Protein AF-A0A529SI67-F1 (afdb_monomer)

Secondary structure (DSSP, 8-state):
--S--SS---SSEEEEEEEE-BHHHHHHHHHHHHTTT------HHHHHHHHHS-SSHHHHHTTT-EEEEEEEEEESS-S-SBHHHHHHHHHHTT----TT----SSHHHHHHHHHHHHHHGGGSSB---------SBGGGG-

Nearest PDB structures (foldseek):
  1tae-assembly1_A  TM=9.386E-01  e=4.500E-11  Enterococcus faecal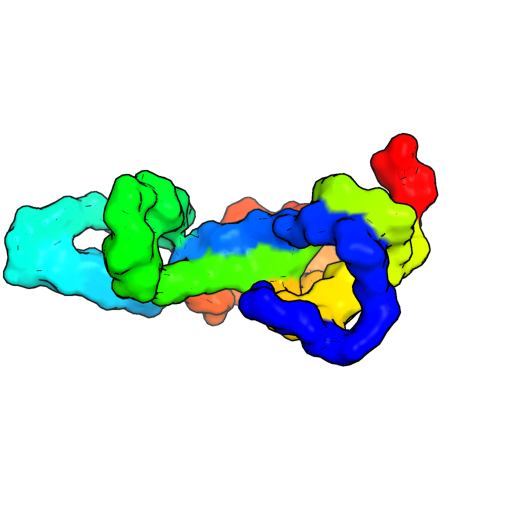is V583
  6ksc-assembly1_A  TM=9.453E-01  e=8.945E-11  Mycobacterium tuberculosis H37Rv
  6lw8-assembly1_A  TM=9.501E-01  e=1.474E-10  Mycobacterium tuberculosis H37Rv
  6ksd-assembly1_A  TM=9.439E-01  e=2.586E-10  Mycobacterium tuberculosis H37Rv
  8jyd-assembly1_A  TM=9.342E-01  e=1.232E-09  Enterococcus faecalis V583

Mean predicted aligned error: 3.21 Å

Sequence (142 aa):
PKKLQGSGWPEVIEIRGEVYMTYAEFEALKQRSAAVGGQDYVNPRNTAAGSLRQKDPSVTASRNLKFFAYAWGYTTADPAPTQFDAVQKFAEWGFRVSPLMVRAKSKDELIEQYHKIEEQRSSLGYDIDGVVYKVDQLELQR

Structure (mmCIF, N/CA/C/O backbone):
data_AF-A0A529SI67-F1
#
_entry.id   AF-A0A529SI67-F1
#
loop_
_atom_site.group_PDB
_atom_site.id
_atom_site.type_symbol
_atom_site.label_atom_id
_atom_site.label_alt_id
_atom_site.label_comp_id
_atom_site.label_asym_id
_atom_site.label_entity_id
_atom_site.label_seq_id
_atom_site.pdbx_PDB_ins_code
_atom_site.Cartn_x
_atom_site.Cartn_y
_atom_site.Cartn_z
_atom_site.occupancy
_atom_site.B_iso_or_equiv
_atom_site.auth_seq_id
_atom_site.auth_comp_id
_atom_site.auth_asym_id
_atom_site.auth_atom_id
_atom_site.pdbx_PDB_model_num
ATOM 1 N N . PRO A 1 1 ? 6.316 -2.586 7.940 1.00 94.81 1 PRO A N 1
ATOM 2 C CA . PRO A 1 1 ? 6.755 -3.222 9.213 1.00 94.81 1 PRO A CA 1
ATOM 3 C C . PRO A 1 1 ? 7.630 -2.232 10.001 1.00 94.81 1 PRO A C 1
ATOM 5 O O . PRO A 1 1 ? 8.084 -1.261 9.407 1.00 94.81 1 PRO A O 1
ATOM 8 N N . LYS A 1 2 ? 7.865 -2.441 11.307 1.00 94.69 2 LYS A N 1
ATOM 9 C CA . LYS A 1 2 ? 8.764 -1.561 12.094 1.00 94.69 2 LYS A CA 1
ATOM 10 C C . LYS A 1 2 ? 10.253 -1.792 11.791 1.00 94.69 2 LYS A C 1
ATOM 12 O O . LYS A 1 2 ? 11.058 -0.894 11.988 1.00 94.69 2 LYS A O 1
ATOM 17 N N . LYS A 1 3 ? 10.605 -3.001 11.347 1.00 97.19 3 LYS A N 1
ATOM 18 C CA . LYS A 1 3 ? 11.935 -3.408 10.876 1.00 97.19 3 LYS A CA 1
ATOM 19 C C . LYS A 1 3 ? 11.747 -4.237 9.607 1.00 97.19 3 LYS A C 1
ATOM 21 O O . LYS A 1 3 ? 10.806 -5.035 9.571 1.00 97.19 3 LYS A O 1
ATOM 26 N N . LEU A 1 4 ? 12.585 -4.023 8.593 1.00 97.75 4 LEU A N 1
ATOM 27 C CA . LEU A 1 4 ? 12.572 -4.847 7.382 1.00 97.75 4 LEU A CA 1
ATOM 28 C C . LEU A 1 4 ? 13.020 -6.274 7.718 1.00 97.75 4 LEU A C 1
ATOM 30 O O . LEU A 1 4 ? 13.829 -6.479 8.625 1.00 97.75 4 LEU A O 1
ATOM 34 N N . GLN A 1 5 ? 12.447 -7.248 7.021 1.00 96.31 5 GLN A N 1
ATOM 35 C CA . GLN A 1 5 ? 12.758 -8.672 7.168 1.00 96.31 5 GLN A CA 1
ATOM 36 C C . GLN A 1 5 ? 13.543 -9.175 5.959 1.00 96.31 5 GLN A C 1
ATOM 38 O O . GLN A 1 5 ? 13.279 -8.721 4.857 1.00 96.31 5 GLN A O 1
ATOM 43 N N . GLY A 1 6 ? 14.445 -10.144 6.136 1.00 94.00 6 GLY A N 1
ATOM 44 C CA . GLY A 1 6 ? 15.188 -10.769 5.030 1.00 94.00 6 GLY A CA 1
ATOM 45 C C . GLY A 1 6 ? 16.563 -10.138 4.785 1.00 94.00 6 GLY A C 1
ATOM 46 O O . GLY A 1 6 ? 17.306 -9.900 5.735 1.00 94.00 6 GLY A O 1
ATOM 47 N N . SER A 1 7 ? 16.899 -9.861 3.523 1.00 95.50 7 SER A N 1
ATOM 48 C CA . SER A 1 7 ? 18.089 -9.094 3.123 1.00 95.50 7 SER A CA 1
ATOM 49 C C . SER A 1 7 ? 17.882 -8.407 1.760 1.00 95.50 7 SER A C 1
ATOM 51 O O . SER A 1 7 ? 16.810 -8.503 1.158 1.00 95.50 7 SER A O 1
ATOM 53 N N . GLY A 1 8 ? 18.902 -7.693 1.265 1.00 95.38 8 GLY A N 1
ATOM 54 C CA . GLY A 1 8 ? 18.911 -7.132 -0.093 1.00 95.38 8 GLY A CA 1
ATOM 55 C C . GLY A 1 8 ? 18.111 -5.841 -0.278 1.00 95.38 8 GLY A C 1
ATOM 56 O O . GLY A 1 8 ? 17.847 -5.458 -1.413 1.00 95.38 8 GLY A O 1
ATOM 57 N N . TRP A 1 9 ? 17.717 -5.170 0.806 1.00 97.50 9 TRP A N 1
ATOM 58 C CA . TRP A 1 9 ? 17.208 -3.801 0.724 1.00 97.50 9 TRP A CA 1
ATOM 59 C C . TRP A 1 9 ? 18.343 -2.788 0.538 1.00 97.50 9 TRP A C 1
ATOM 61 O O . TRP A 1 9 ? 19.447 -3.005 1.048 1.00 97.50 9 TRP A O 1
ATOM 71 N N . PRO A 1 10 ? 18.066 -1.659 -0.137 1.00 97.56 10 PRO A N 1
ATOM 72 C CA . PRO A 1 10 ? 18.976 -0.522 -0.194 1.00 97.56 10 PRO A CA 1
ATOM 73 C C . PRO A 1 10 ? 19.270 0.050 1.197 1.00 97.56 10 PRO A C 1
ATOM 75 O O . PRO A 1 10 ? 18.486 -0.115 2.133 1.00 97.56 10 PRO A O 1
ATOM 78 N N . GLU A 1 11 ? 20.377 0.784 1.313 1.00 97.69 11 GLU A N 1
ATOM 79 C CA . GLU A 1 11 ? 20.726 1.514 2.540 1.00 97.69 11 GLU A CA 1
ATOM 80 C C . GLU A 1 11 ? 19.626 2.507 2.944 1.00 97.69 11 GLU A C 1
ATOM 82 O O . GLU A 1 11 ? 19.271 2.602 4.120 1.00 97.69 11 GLU A O 1
ATOM 87 N N . VAL A 1 12 ? 19.044 3.204 1.961 1.00 98.19 12 VAL A N 1
ATOM 88 C CA . VAL A 1 12 ? 17.913 4.110 2.168 1.00 98.19 12 VAL A CA 1
ATOM 89 C C . VAL A 1 12 ? 16.837 3.821 1.134 1.00 98.19 12 VAL A C 1
ATOM 91 O O . VAL A 1 12 ? 17.101 3.733 -0.068 1.00 98.19 12 VAL A O 1
ATOM 94 N N . ILE A 1 13 ? 15.598 3.710 1.604 1.00 98.31 13 ILE A N 1
ATOM 95 C CA . ILE A 1 13 ? 14.425 3.620 0.745 1.00 98.31 13 ILE A CA 1
ATOM 96 C C . ILE A 1 13 ? 13.204 4.257 1.410 1.00 98.31 13 ILE A C 1
ATOM 98 O O . ILE A 1 13 ? 12.898 4.007 2.576 1.00 98.31 13 ILE A O 1
ATOM 102 N N . GLU A 1 14 ? 12.483 5.068 0.645 1.00 98.44 14 GLU A N 1
ATOM 103 C CA . GLU A 1 14 ? 11.179 5.612 1.006 1.00 98.44 14 GLU A CA 1
ATOM 104 C C . GLU A 1 14 ? 10.077 4.714 0.432 1.00 98.44 14 GLU A C 1
ATOM 106 O O . GLU A 1 14 ? 9.834 4.726 -0.771 1.00 98.44 14 GLU A O 1
ATOM 111 N N . ILE A 1 15 ? 9.380 3.946 1.273 1.00 98.31 15 ILE A N 1
ATOM 112 C CA . ILE A 1 15 ? 8.263 3.100 0.825 1.00 98.31 15 ILE A CA 1
ATOM 113 C C . ILE A 1 15 ? 6.968 3.908 0.775 1.00 98.31 15 ILE A C 1
ATOM 115 O O . ILE A 1 15 ? 6.574 4.537 1.758 1.00 98.31 15 ILE A O 1
ATOM 119 N N . ARG A 1 16 ? 6.274 3.835 -0.363 1.00 98.44 16 ARG A N 1
ATOM 120 C CA . ARG A 1 16 ? 4.992 4.497 -0.612 1.00 98.44 16 ARG A CA 1
ATOM 121 C C . ARG A 1 16 ? 3.868 3.483 -0.767 1.00 98.44 16 ARG A C 1
ATOM 123 O O . ARG A 1 16 ? 4.049 2.364 -1.259 1.00 98.44 16 ARG A O 1
ATOM 130 N N . GLY A 1 17 ? 2.686 3.896 -0.345 1.00 97.44 17 GLY A N 1
ATOM 131 C CA . GLY A 1 17 ? 1.533 3.022 -0.286 1.00 97.44 17 GLY A CA 1
ATOM 132 C C . GLY A 1 17 ? 0.273 3.740 0.164 1.00 97.44 17 GLY A C 1
ATOM 133 O O . GLY A 1 17 ? 0.304 4.946 0.402 1.00 97.44 17 GLY A O 1
ATOM 134 N N . GLU A 1 18 ? -0.800 2.974 0.336 1.00 97.00 18 GLU A N 1
ATOM 135 C CA . GLU A 1 18 ? -2.094 3.485 0.790 1.00 97.00 18 GLU A CA 1
ATOM 136 C C . GLU A 1 18 ? -2.371 3.008 2.211 1.00 97.00 18 GLU A C 1
ATOM 138 O O . GLU A 1 18 ? -2.271 1.812 2.508 1.00 97.00 18 GLU A O 1
ATOM 143 N N . VAL A 1 19 ? -2.754 3.945 3.080 1.00 96.94 19 VAL A N 1
ATOM 144 C CA . VAL A 1 19 ? -3.362 3.636 4.376 1.00 96.94 19 VAL A CA 1
ATOM 145 C C . VAL A 1 19 ? -4.871 3.553 4.191 1.00 96.94 19 VAL A C 1
ATOM 147 O O . VAL A 1 19 ? -5.486 4.497 3.709 1.00 96.94 19 VAL A O 1
ATOM 150 N N . TYR A 1 20 ? -5.477 2.453 4.624 1.00 95.50 20 TYR A N 1
ATOM 151 C CA . TYR A 1 20 ? -6.908 2.216 4.454 1.00 95.50 20 TYR A CA 1
ATOM 152 C C . TYR A 1 20 ? -7.555 1.661 5.724 1.00 95.50 20 TYR A C 1
ATOM 154 O O . TYR A 1 20 ? -6.889 1.200 6.657 1.00 95.50 20 TYR A O 1
ATOM 162 N N . MET A 1 21 ? -8.883 1.701 5.739 1.00 95.81 21 MET A N 1
ATOM 163 C CA . MET A 1 21 ? -9.732 1.118 6.771 1.00 95.81 21 MET A CA 1
ATOM 164 C C . MET A 1 21 ? -10.607 0.039 6.134 1.00 95.81 21 MET A C 1
ATOM 166 O O . MET A 1 21 ? -11.117 0.225 5.030 1.00 95.81 21 MET A O 1
ATOM 170 N N . THR A 1 22 ? -10.764 -1.096 6.810 1.00 95.62 22 THR A N 1
ATOM 171 C CA . THR A 1 22 ? -11.661 -2.161 6.345 1.00 95.62 22 THR A CA 1
ATOM 172 C C . THR A 1 22 ? -13.115 -1.783 6.606 1.00 95.62 22 THR A C 1
ATOM 174 O O . THR A 1 22 ? -13.405 -1.007 7.518 1.00 95.62 22 THR A O 1
ATOM 177 N N . TYR A 1 23 ? -14.049 -2.374 5.862 1.00 94.88 23 TYR A N 1
ATOM 178 C CA . TYR A 1 23 ? -15.481 -2.176 6.106 1.00 94.88 23 TYR A CA 1
ATOM 179 C C . TYR A 1 23 ? -15.888 -2.610 7.520 1.00 94.88 23 TYR A C 1
ATOM 181 O O . TYR A 1 23 ? -16.648 -1.910 8.181 1.00 94.88 23 TYR A O 1
ATOM 189 N N . ALA A 1 24 ? -15.318 -3.711 8.020 1.00 94.69 24 ALA A N 1
ATOM 190 C CA . ALA A 1 24 ? -15.575 -4.187 9.377 1.00 94.69 24 ALA A CA 1
ATOM 191 C C . ALA A 1 24 ? -15.107 -3.189 10.452 1.00 94.69 24 ALA A C 1
ATOM 193 O O . ALA A 1 24 ? -15.829 -2.938 11.414 1.00 94.69 24 ALA A O 1
ATOM 194 N N . GLU A 1 25 ? -13.919 -2.593 10.292 1.00 95.56 25 GLU A N 1
ATOM 195 C CA . GLU A 1 25 ? -13.427 -1.595 11.247 1.00 95.56 25 GLU A CA 1
ATOM 196 C C . GLU A 1 25 ? -14.219 -0.289 11.153 1.00 95.56 25 GLU A C 1
ATOM 198 O O . GLU A 1 25 ? -14.522 0.320 12.175 1.00 95.56 25 GLU A O 1
ATOM 203 N N . PHE A 1 26 ? -14.591 0.119 9.939 1.00 95.44 26 PHE A N 1
ATOM 204 C CA . PHE A 1 26 ? -15.434 1.288 9.715 1.00 95.44 26 PHE A CA 1
ATOM 205 C C . PHE A 1 26 ? -16.796 1.148 10.408 1.00 95.44 26 PHE A C 1
ATOM 207 O O . PHE A 1 26 ? -17.216 2.056 11.125 1.00 95.44 26 PHE A O 1
ATOM 214 N N . GLU A 1 27 ? -17.453 -0.003 10.266 1.00 94.94 27 GLU A N 1
ATOM 215 C CA . GLU A 1 27 ? -18.734 -0.270 10.922 1.00 94.94 27 GLU A CA 1
ATOM 216 C C . GLU A 1 27 ? -18.590 -0.316 12.450 1.00 94.94 27 GLU A C 1
ATOM 218 O O . GLU A 1 27 ? -19.333 0.348 13.176 1.00 94.94 27 GLU A O 1
ATOM 223 N N . ALA A 1 28 ? -17.563 -1.004 12.957 1.00 94.44 28 ALA A N 1
ATOM 224 C CA . ALA A 1 28 ? -17.285 -1.048 14.391 1.00 94.44 28 ALA A CA 1
ATOM 225 C C . ALA A 1 28 ? -17.000 0.353 14.966 1.00 94.44 28 ALA A C 1
ATOM 227 O O . ALA A 1 28 ? -17.406 0.672 16.086 1.00 94.44 28 ALA A O 1
ATOM 228 N N . LEU A 1 29 ? -16.318 1.212 14.205 1.00 94.06 29 LEU A N 1
ATOM 229 C CA . LEU A 1 29 ? -16.069 2.602 14.564 1.00 94.06 29 LEU A CA 1
ATOM 230 C C . LEU A 1 29 ? -17.366 3.418 14.634 1.00 94.06 29 LEU A C 1
ATOM 232 O O . LEU A 1 29 ? -17.570 4.142 15.613 1.00 94.06 29 LEU A O 1
ATOM 236 N N . LYS A 1 30 ? -18.251 3.287 13.640 1.00 94.75 30 LYS A N 1
ATOM 237 C CA . LYS A 1 30 ? -19.558 3.958 13.645 1.00 94.75 30 LYS A CA 1
ATOM 238 C C . LYS A 1 30 ? -20.381 3.575 14.867 1.00 94.75 30 LYS A C 1
ATOM 240 O O . LYS A 1 30 ? -20.883 4.461 15.553 1.00 94.75 30 LYS A O 1
ATOM 245 N N . GLN A 1 31 ? -20.443 2.286 15.194 1.00 94.88 31 GLN A N 1
ATOM 246 C CA . GLN A 1 31 ? -21.173 1.790 16.364 1.00 94.88 31 GLN A CA 1
ATOM 247 C C . GLN A 1 31 ? -20.620 2.361 17.678 1.00 94.88 31 GLN A C 1
ATOM 249 O O . GLN A 1 31 ? -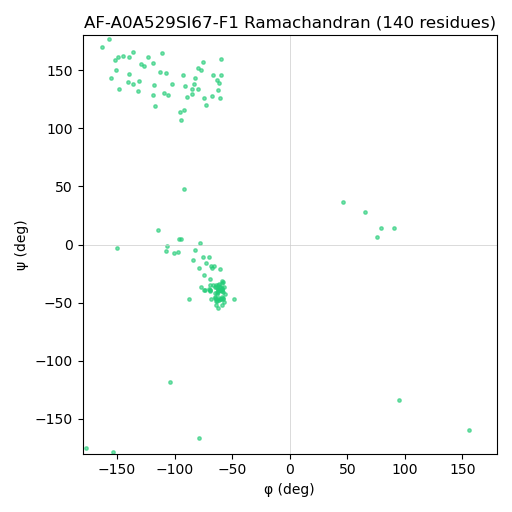21.386 2.870 18.498 1.00 94.88 31 GLN A O 1
ATOM 254 N N . ARG A 1 32 ? -19.289 2.358 17.858 1.00 93.88 32 ARG A N 1
ATOM 255 C CA . ARG A 1 32 ? -18.644 2.963 19.040 1.00 93.88 32 ARG A CA 1
ATOM 256 C C . ARG A 1 32 ? -18.922 4.464 19.149 1.00 93.88 32 ARG A C 1
ATOM 258 O O . ARG A 1 32 ? -19.126 4.956 20.252 1.00 93.88 32 ARG A O 1
ATOM 265 N N . SER A 1 33 ? -18.923 5.181 18.024 1.00 93.25 33 SER A N 1
ATOM 266 C CA . SER A 1 33 ? -19.203 6.621 17.986 1.00 93.25 33 SER A CA 1
ATOM 267 C C . SER A 1 33 ? -20.665 6.923 18.320 1.00 93.25 33 SER A C 1
ATOM 269 O O . SER A 1 33 ? -20.944 7.757 19.179 1.00 93.25 33 SER A O 1
ATOM 271 N N . ALA A 1 34 ? -21.604 6.193 17.713 1.00 93.81 34 ALA A N 1
ATOM 272 C CA . ALA A 1 34 ? -23.036 6.359 17.946 1.00 93.81 34 ALA A CA 1
ATOM 273 C C . ALA A 1 34 ? -23.421 6.102 19.412 1.00 93.81 34 ALA A C 1
ATOM 275 O O . ALA A 1 34 ? -24.215 6.853 19.976 1.00 93.81 34 ALA A O 1
ATOM 276 N N . ALA A 1 35 ? -22.806 5.103 20.056 1.00 94.25 35 ALA A N 1
ATOM 277 C CA . ALA A 1 35 ? -23.059 4.763 21.458 1.00 94.25 35 ALA A CA 1
ATOM 278 C C . ALA A 1 35 ? -22.750 5.904 22.449 1.00 94.25 35 ALA A C 1
ATOM 280 O O . ALA A 1 35 ? -23.273 5.903 23.560 1.00 94.25 35 ALA A O 1
ATOM 281 N N . VAL A 1 36 ? -21.921 6.876 22.056 1.00 94.44 36 VAL A N 1
ATOM 282 C CA . VAL A 1 36 ? -21.555 8.039 22.881 1.00 94.44 36 VAL A CA 1
ATOM 283 C C . VAL A 1 36 ? -22.066 9.367 22.307 1.00 94.44 36 VAL A C 1
ATOM 285 O O . VAL A 1 36 ? -21.632 10.427 22.750 1.00 94.44 36 VAL A O 1
ATOM 288 N N . GLY A 1 37 ? -22.963 9.33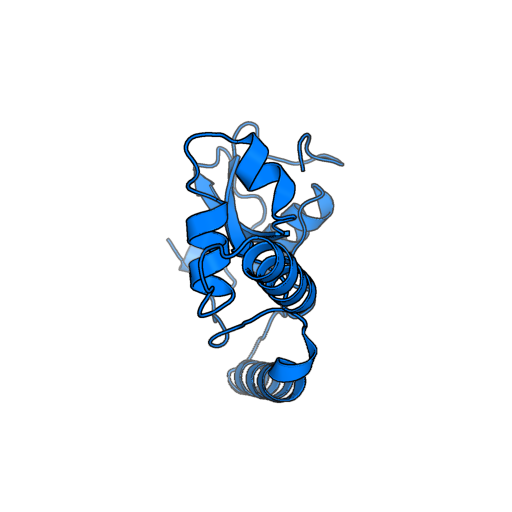0 21.311 1.00 92.38 37 GLY A N 1
ATOM 289 C CA . GLY A 1 37 ? -23.461 10.535 20.630 1.00 92.38 37 GLY A CA 1
ATOM 290 C C . GLY A 1 37 ? -22.383 11.280 19.833 1.00 92.38 37 GLY A C 1
ATOM 291 O O . GLY A 1 37 ? -22.431 12.502 19.710 1.00 92.38 37 GLY A O 1
ATOM 292 N N . GLY A 1 38 ? -21.372 10.552 19.354 1.00 89.81 38 GLY A N 1
ATOM 293 C CA . GLY A 1 38 ? -20.227 11.092 18.634 1.00 89.81 38 GLY A CA 1
ATOM 294 C C . GLY A 1 38 ? -20.504 11.422 17.165 1.00 89.81 38 GLY A C 1
ATOM 295 O O . GLY A 1 38 ? -21.637 11.465 16.693 1.00 89.81 38 GLY A O 1
ATOM 296 N N . GLN A 1 39 ? -19.420 11.651 16.424 1.00 89.81 39 GLN A N 1
ATOM 297 C CA . GLN A 1 39 ? -19.452 11.969 14.998 1.00 89.81 39 GLN A CA 1
ATOM 298 C C . GLN A 1 39 ? -20.042 10.819 14.164 1.00 89.81 39 GLN A C 1
ATOM 300 O O . GLN A 1 39 ? -19.706 9.653 14.388 1.00 89.81 39 GLN A O 1
ATOM 305 N N . ASP A 1 40 ? -20.826 11.161 13.139 1.00 90.19 40 ASP A N 1
ATOM 306 C CA . ASP A 1 40 ? -21.196 10.224 12.077 1.00 90.19 40 ASP A CA 1
ATOM 307 C C . ASP A 1 40 ? 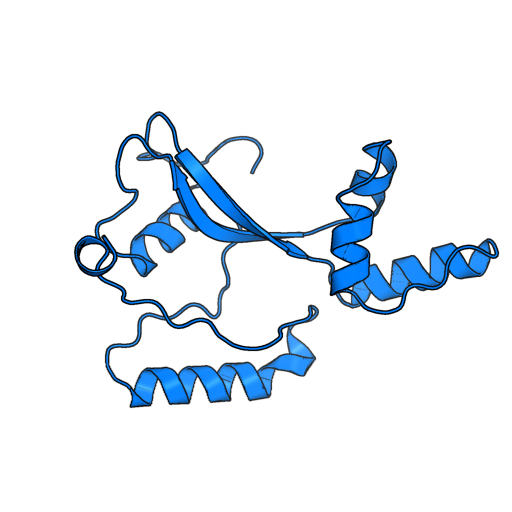-20.118 10.171 10.980 1.00 90.19 40 ASP A C 1
ATOM 309 O O . ASP A 1 40 ? -19.598 11.196 10.520 1.00 90.19 40 ASP A O 1
ATOM 313 N N . TYR A 1 41 ? -19.762 8.956 10.570 1.00 90.88 41 TYR A N 1
ATOM 314 C CA . TYR A 1 41 ? -18.720 8.703 9.581 1.00 90.88 41 TYR A CA 1
ATOM 315 C C . TYR A 1 41 ? -19.341 8.294 8.242 1.00 90.88 41 TYR A C 1
ATOM 317 O O . TYR A 1 41 ? -20.150 7.368 8.167 1.00 90.88 41 TYR A O 1
ATOM 325 N N . VAL A 1 42 ? -18.925 8.980 7.172 1.00 87.06 42 VAL A N 1
ATOM 326 C CA . VAL A 1 42 ? -19.603 8.930 5.864 1.00 87.06 42 VAL A CA 1
ATOM 327 C C . VAL A 1 42 ? -19.107 7.789 4.977 1.00 87.06 42 VAL A C 1
ATOM 329 O O . VAL A 1 42 ? -19.912 7.074 4.392 1.00 87.06 42 VAL A O 1
ATOM 332 N N . ASN A 1 43 ? -17.789 7.601 4.857 1.00 89.56 43 ASN A N 1
ATOM 333 C CA . ASN A 1 43 ? -17.211 6.501 4.082 1.00 89.56 43 ASN A CA 1
ATOM 334 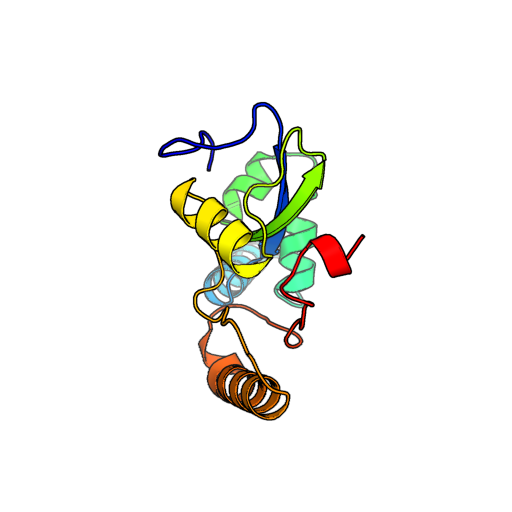C C . ASN A 1 43 ? -15.835 6.073 4.634 1.00 89.56 43 ASN A C 1
ATOM 336 O O . ASN A 1 43 ? -15.178 6.870 5.322 1.00 89.56 43 ASN A O 1
ATOM 340 N N . PRO A 1 44 ? -15.373 4.845 4.330 1.00 89.69 44 PRO A N 1
ATOM 341 C CA . PRO A 1 44 ? -14.096 4.328 4.821 1.00 89.69 44 PRO A CA 1
ATOM 342 C C . PRO A 1 44 ? -12.882 5.160 4.395 1.00 89.69 44 PRO A C 1
ATOM 344 O O . PRO A 1 44 ? -11.984 5.367 5.209 1.00 89.69 44 PRO A O 1
ATOM 347 N N . ARG A 1 45 ? -12.861 5.689 3.163 1.00 89.06 45 ARG A N 1
ATOM 348 C CA . ARG A 1 45 ? -11.730 6.461 2.620 1.00 89.06 45 ARG A CA 1
ATOM 349 C C . ARG A 1 45 ? -11.465 7.741 3.420 1.00 89.06 45 ARG A C 1
ATOM 351 O O . ARG A 1 45 ? -10.367 7.947 3.938 1.00 89.06 45 ARG A O 1
ATOM 358 N N . ASN A 1 46 ? -12.488 8.574 3.588 1.00 89.06 46 ASN A N 1
ATOM 359 C CA . ASN A 1 46 ? -12.407 9.813 4.367 1.00 89.06 46 ASN A CA 1
ATOM 360 C C . ASN A 1 46 ? -12.123 9.524 5.843 1.00 89.06 46 ASN A C 1
ATOM 362 O O . ASN A 1 46 ? -11.363 10.244 6.495 1.00 89.06 46 ASN A O 1
ATOM 366 N N . THR A 1 47 ? -12.700 8.442 6.361 1.00 92.50 47 THR A N 1
ATOM 367 C CA . THR A 1 47 ? -12.516 8.041 7.755 1.00 92.50 47 THR A CA 1
ATOM 368 C C . THR A 1 47 ? -11.096 7.559 8.021 1.00 92.50 47 THR A C 1
ATOM 370 O O . THR A 1 47 ? -10.530 7.927 9.048 1.00 92.50 47 THR A O 1
ATOM 373 N N . ALA A 1 48 ? -10.474 6.825 7.095 1.00 93.25 48 ALA A N 1
ATOM 374 C CA . ALA A 1 48 ? -9.067 6.442 7.179 1.00 93.25 48 ALA A CA 1
ATOM 375 C C . ALA A 1 48 ? -8.149 7.675 7.184 1.00 93.25 48 ALA A C 1
ATOM 377 O O . ALA A 1 48 ? -7.300 7.803 8.067 1.00 93.25 48 ALA A O 1
ATOM 378 N N . ALA A 1 49 ? -8.371 8.626 6.269 1.00 91.50 49 ALA A N 1
ATOM 379 C CA . ALA A 1 49 ? -7.588 9.861 6.201 1.00 91.50 49 ALA A CA 1
ATOM 380 C C . ALA A 1 49 ? -7.701 10.698 7.488 1.00 91.50 49 ALA A C 1
ATOM 382 O O . ALA A 1 49 ? -6.689 11.135 8.041 1.00 91.50 49 ALA A O 1
ATOM 383 N N . GLY A 1 50 ? -8.923 10.887 7.997 1.00 91.62 50 GLY A N 1
ATOM 384 C CA . GLY A 1 50 ? -9.161 11.577 9.266 1.00 91.62 50 GLY A CA 1
ATOM 385 C C . GLY A 1 50 ? -8.550 10.835 10.456 1.00 91.62 50 GLY A C 1
ATOM 386 O O . GLY A 1 50 ? -7.936 11.455 11.319 1.00 91.62 50 GLY A O 1
ATOM 387 N N . SER A 1 51 ? -8.653 9.506 10.475 1.00 92.94 51 SER A N 1
ATOM 388 C CA . SER A 1 51 ? -8.079 8.640 11.513 1.00 92.94 51 SER A CA 1
ATOM 389 C C . SER A 1 51 ? -6.554 8.683 11.552 1.00 92.94 51 SER A C 1
ATOM 391 O O . SER A 1 51 ? -5.971 8.594 12.632 1.00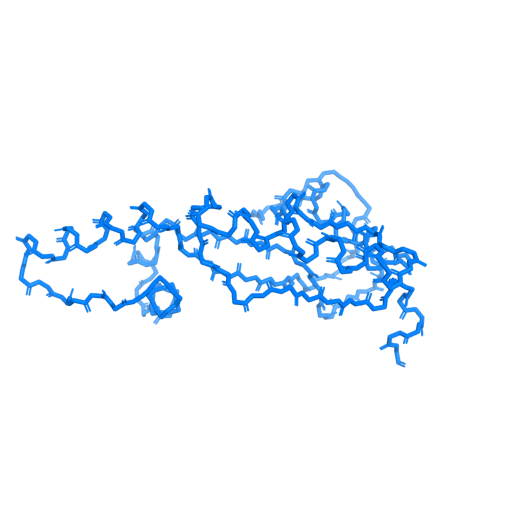 92.94 51 SER A O 1
ATOM 393 N N . LEU A 1 52 ? -5.903 8.824 10.397 1.00 96.31 52 LEU A N 1
ATOM 394 C CA . LEU A 1 52 ? -4.450 8.933 10.299 1.00 96.31 52 LEU A CA 1
ATOM 395 C C . LEU A 1 52 ? -3.946 10.310 10.755 1.00 96.31 52 LEU A C 1
ATOM 397 O O . LEU A 1 52 ? -2.913 10.408 11.407 1.00 96.31 52 LEU A O 1
ATOM 401 N N . ARG A 1 53 ? -4.675 11.380 10.423 1.00 95.50 53 ARG A N 1
ATOM 402 C CA . ARG A 1 53 ? -4.260 12.778 10.638 1.00 95.50 53 ARG A CA 1
ATOM 403 C C . ARG A 1 53 ? -4.731 13.334 11.986 1.00 95.50 53 ARG A C 1
ATOM 405 O O . ARG A 1 53 ? -5.301 14.422 12.052 1.00 95.50 53 ARG A O 1
ATOM 412 N N . GLN A 1 54 ? -4.513 12.580 13.059 1.00 95.88 54 GLN A N 1
ATOM 413 C CA . GLN A 1 54 ? -4.872 12.987 14.419 1.00 95.88 54 GLN A CA 1
ATOM 414 C C . GLN A 1 54 ? -3.699 13.682 15.115 1.00 95.88 54 GLN A C 1
ATOM 416 O O . GLN A 1 54 ? -2.543 13.329 14.902 1.00 95.88 54 GLN A O 1
ATOM 421 N N . LYS A 1 55 ? -4.001 14.670 15.969 1.00 96.00 55 LYS A N 1
ATOM 422 C CA . LYS A 1 55 ? -2.983 15.317 16.816 1.00 96.00 55 LYS A CA 1
ATOM 423 C C . LYS A 1 55 ? -2.463 14.364 17.891 1.00 96.00 55 LYS A C 1
ATOM 425 O O . LYS A 1 55 ? -1.272 14.362 18.178 1.00 96.00 55 LYS A O 1
ATOM 430 N N . ASP A 1 56 ? -3.363 13.574 18.473 1.00 95.88 56 ASP A N 1
ATOM 431 C CA . ASP A 1 56 ? -3.019 12.522 19.421 1.00 95.88 56 ASP A CA 1
ATOM 432 C C . ASP A 1 56 ? -2.896 11.173 18.682 1.00 95.88 56 ASP A C 1
ATOM 434 O O . ASP A 1 56 ? -3.902 10.660 18.175 1.00 95.88 56 ASP A O 1
ATOM 438 N N . PRO A 1 57 ? -1.694 10.569 18.619 1.00 96.19 57 PRO A N 1
ATOM 439 C CA . PRO A 1 57 ? -1.484 9.291 17.942 1.00 96.19 57 PRO A CA 1
ATOM 440 C C . PRO A 1 57 ? -2.205 8.114 18.616 1.00 96.19 57 PRO A C 1
ATOM 442 O O . PRO A 1 57 ? -2.422 7.089 17.962 1.00 96.19 57 PRO A O 1
ATOM 445 N N . SER A 1 58 ? -2.610 8.234 19.887 1.00 96.00 58 SER A N 1
ATOM 446 C CA . SER A 1 58 ? -3.403 7.205 20.574 1.00 96.00 58 SER A CA 1
ATOM 447 C C . SER A 1 58 ? -4.754 6.988 19.882 1.00 96.00 58 SER A C 1
ATOM 449 O O . SER A 1 58 ? -5.221 5.851 19.750 1.00 96.00 58 SER A O 1
ATOM 451 N N . VAL A 1 59 ? -5.328 8.062 19.324 1.00 93.38 59 VAL A N 1
ATOM 452 C CA . VAL A 1 59 ? -6.558 7.995 18.538 1.00 93.38 59 VAL A CA 1
ATOM 453 C C . VAL A 1 59 ? -6.306 7.168 17.290 1.00 93.38 59 VAL A C 1
ATOM 455 O O . VAL A 1 59 ? -7.033 6.204 17.079 1.00 93.38 59 VAL A O 1
ATOM 458 N N . THR A 1 60 ? -5.264 7.464 16.505 1.00 95.94 60 THR A N 1
ATOM 459 C CA . THR A 1 60 ? -4.903 6.684 15.307 1.00 95.94 60 THR A CA 1
ATOM 460 C C . THR A 1 60 ? -4.673 5.210 15.634 1.00 95.94 60 THR A C 1
ATOM 462 O O . THR A 1 60 ? -5.179 4.339 14.923 1.00 95.94 60 THR A O 1
ATOM 465 N N . ALA A 1 61 ? -3.977 4.919 16.737 1.00 94.62 61 ALA A N 1
ATOM 466 C CA . ALA A 1 61 ? -3.720 3.553 17.185 1.00 94.62 61 ALA A CA 1
ATOM 467 C C . ALA A 1 61 ? -5.017 2.764 17.450 1.00 94.62 61 ALA A C 1
ATOM 469 O O . ALA A 1 61 ? -5.075 1.569 17.159 1.00 94.62 61 ALA A O 1
ATOM 470 N N . SER A 1 62 ? -6.081 3.431 17.912 1.00 92.50 62 SER A N 1
ATOM 471 C CA . SER A 1 62 ? -7.396 2.813 18.150 1.00 92.50 62 SER A CA 1
ATOM 472 C C . SER A 1 62 ? -8.212 2.515 16.881 1.00 92.50 62 SER A C 1
ATOM 474 O O . SER A 1 62 ? -9.242 1.849 16.965 1.00 92.50 62 SER A O 1
ATOM 476 N N . ARG A 1 63 ? -7.795 3.018 15.707 1.00 92.06 63 ARG A N 1
ATOM 477 C CA . ARG A 1 63 ? -8.551 2.895 14.441 1.00 92.06 63 ARG A CA 1
ATOM 478 C C . ARG A 1 63 ? -8.111 1.723 13.562 1.00 92.06 63 ARG A C 1
ATOM 480 O O . ARG A 1 63 ? -8.590 1.615 12.440 1.00 92.06 63 ARG A O 1
ATOM 487 N N . ASN A 1 64 ? -7.183 0.885 14.044 1.00 93.44 64 ASN A N 1
ATOM 488 C CA . ASN A 1 64 ? -6.749 -0.369 13.406 1.00 93.44 64 ASN A CA 1
ATOM 489 C C . ASN A 1 64 ? -6.462 -0.250 11.891 1.00 93.44 64 ASN A C 1
ATOM 491 O O . ASN A 1 64 ? -6.740 -1.164 11.106 1.00 93.44 64 ASN A O 1
ATOM 495 N N . LEU A 1 65 ? -5.904 0.893 11.483 1.00 96.62 65 LEU A N 1
ATOM 496 C CA . LEU A 1 65 ? -5.622 1.196 10.086 1.00 96.62 65 LEU A CA 1
ATOM 497 C C . LEU A 1 65 ? -4.661 0.166 9.490 1.00 96.62 65 LEU A C 1
ATOM 499 O O . LEU A 1 65 ? -3.763 -0.358 10.158 1.00 96.62 65 LEU A O 1
ATOM 503 N N . LYS A 1 66 ? -4.858 -0.121 8.208 1.00 96.12 66 LYS A N 1
ATOM 504 C CA . LYS A 1 66 ? -4.037 -1.042 7.426 1.00 96.12 66 LYS A CA 1
ATOM 505 C C . LYS A 1 66 ? -3.244 -0.269 6.382 1.00 96.12 66 LYS A C 1
ATOM 507 O O . LYS A 1 66 ? -3.532 0.889 6.109 1.00 96.12 66 LYS A O 1
ATOM 512 N N . PHE A 1 67 ? -2.233 -0.918 5.814 1.00 97.06 67 PHE A N 1
ATOM 513 C CA . PHE A 1 67 ? -1.360 -0.325 4.808 1.00 97.06 67 PHE A CA 1
ATOM 514 C C . PHE A 1 67 ? -1.021 -1.342 3.721 1.00 97.06 67 PHE A C 1
ATOM 516 O O . PHE A 1 67 ? -0.750 -2.501 4.049 1.00 97.06 67 PHE A O 1
ATOM 523 N N . PHE A 1 68 ? -0.992 -0.897 2.465 1.00 97.00 68 PHE A N 1
ATOM 524 C CA . PHE A 1 68 ? -0.425 -1.634 1.334 1.00 97.00 68 PHE A CA 1
ATOM 525 C C . PHE A 1 68 ? 0.727 -0.853 0.711 1.00 97.00 68 PHE A C 1
ATOM 527 O O . PHE A 1 68 ? 0.536 0.298 0.337 1.00 97.00 68 PHE A O 1
ATOM 534 N N . ALA A 1 69 ? 1.886 -1.490 0.538 1.00 98.44 69 ALA A N 1
ATOM 535 C CA . ALA A 1 69 ? 2.991 -0.944 -0.245 1.00 98.44 69 ALA A CA 1
ATOM 536 C C . ALA A 1 69 ? 2.788 -1.240 -1.740 1.00 98.44 69 ALA A C 1
ATOM 538 O O . ALA A 1 69 ? 2.414 -2.355 -2.104 1.00 98.44 69 ALA A O 1
ATOM 539 N N . TYR A 1 70 ? 3.061 -0.260 -2.605 1.00 97.69 70 TYR A N 1
ATOM 540 C CA . TYR A 1 70 ? 2.966 -0.434 -4.067 1.00 97.69 70 TYR A CA 1
ATOM 541 C C . TYR A 1 70 ? 3.935 0.438 -4.880 1.00 97.69 70 TYR A C 1
ATOM 543 O O . TYR A 1 70 ? 3.912 0.397 -6.115 1.00 97.69 70 TYR A O 1
ATOM 551 N N . ALA A 1 71 ? 4.718 1.299 -4.227 1.00 97.44 71 ALA A N 1
ATOM 552 C CA . ALA A 1 71 ? 5.675 2.198 -4.864 1.00 97.44 71 ALA A CA 1
ATOM 553 C C . ALA A 1 71 ? 6.772 2.603 -3.872 1.00 97.44 71 ALA A C 1
ATOM 555 O O . ALA A 1 71 ? 6.722 2.259 -2.690 1.00 97.44 71 ALA A O 1
ATOM 556 N N . TRP A 1 72 ? 7.742 3.363 -4.359 1.00 97.75 72 TRP A N 1
ATOM 557 C CA . TRP A 1 72 ? 8.773 3.991 -3.552 1.00 97.75 72 TRP A CA 1
ATOM 558 C C . TRP A 1 72 ? 9.051 5.407 -4.059 1.00 97.75 72 TRP A C 1
ATOM 560 O O . TRP A 1 72 ? 8.624 5.778 -5.153 1.00 97.75 72 TRP A O 1
ATOM 570 N N . GLY A 1 73 ? 9.667 6.217 -3.204 1.00 97.12 73 GLY A N 1
ATOM 571 C CA . GLY A 1 73 ? 10.174 7.545 -3.535 1.00 97.12 73 GLY A CA 1
ATOM 572 C C . GLY A 1 73 ? 11.690 7.503 -3.684 1.00 97.12 73 GLY A C 1
ATOM 573 O O . GLY A 1 73 ? 12.214 6.781 -4.530 1.00 97.12 73 GLY A O 1
ATOM 574 N N . TYR A 1 74 ? 12.397 8.257 -2.840 1.00 97.31 74 TYR A N 1
ATOM 575 C CA . TYR A 1 74 ? 13.859 8.224 -2.830 1.00 97.31 74 TYR A CA 1
ATOM 576 C C . TYR A 1 74 ? 14.397 6.828 -2.486 1.00 97.31 74 TYR A C 1
ATOM 578 O O . TYR A 1 74 ? 13.905 6.163 -1.570 1.00 97.31 74 TYR A O 1
ATOM 586 N N . THR A 1 75 ? 15.448 6.405 -3.187 1.00 97.88 75 THR A N 1
ATOM 587 C CA . THR A 1 75 ? 16.208 5.208 -2.839 1.00 97.88 75 THR A CA 1
ATOM 588 C C . THR A 1 75 ? 17.667 5.321 -3.274 1.00 97.88 75 THR A C 1
ATOM 590 O O . THR A 1 75 ? 17.971 6.004 -4.251 1.00 97.88 75 THR A O 1
ATOM 593 N N . THR A 1 76 ? 18.575 4.662 -2.551 1.00 98.06 76 THR A N 1
ATOM 594 C CA . THR A 1 76 ? 19.996 4.590 -2.931 1.00 98.06 76 THR A CA 1
ATOM 595 C C . THR A 1 76 ? 20.273 3.564 -4.030 1.00 98.06 76 THR A C 1
ATOM 597 O O . THR A 1 76 ? 21.295 3.670 -4.704 1.00 98.06 76 THR A O 1
ATOM 600 N N . ALA A 1 77 ? 19.378 2.594 -4.235 1.00 96.94 77 ALA A N 1
ATOM 601 C CA . ALA A 1 77 ? 19.446 1.616 -5.317 1.00 96.94 77 ALA A CA 1
ATOM 602 C C . ALA A 1 77 ? 18.041 1.091 -5.641 1.00 96.94 77 ALA A C 1
ATOM 604 O O . ALA A 1 77 ? 17.241 0.880 -4.732 1.00 96.94 77 ALA A O 1
ATOM 605 N N . ASP A 1 78 ? 17.742 0.844 -6.917 1.00 96.12 7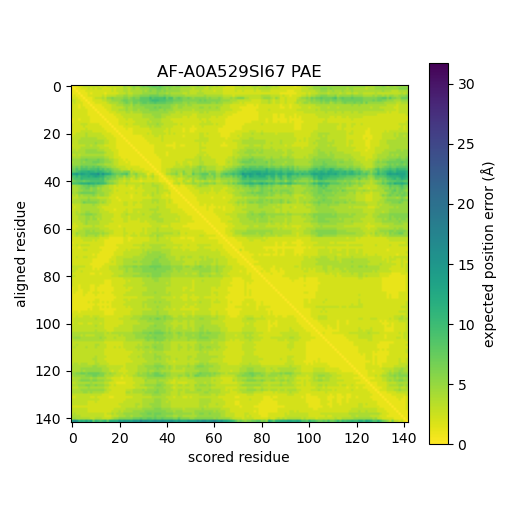8 ASP A N 1
ATOM 606 C CA . ASP A 1 78 ? 16.439 0.289 -7.290 1.00 96.12 78 ASP A CA 1
ATOM 607 C C . ASP A 1 78 ? 16.241 -1.109 -6.668 1.00 96.12 78 ASP A C 1
ATOM 609 O O . ASP A 1 78 ? 17.132 -1.957 -6.780 1.00 96.12 78 ASP A O 1
ATOM 613 N N . PRO A 1 79 ? 15.078 -1.393 -6.040 1.00 96.81 79 PRO A N 1
ATOM 614 C CA . PRO A 1 79 ? 14.799 -2.699 -5.433 1.00 96.81 79 PRO A CA 1
ATOM 615 C C . PRO A 1 79 ? 14.897 -3.875 -6.412 1.00 96.81 79 PRO A C 1
ATOM 617 O O . PRO A 1 79 ? 15.212 -4.997 -6.016 1.00 96.81 79 PRO A O 1
ATOM 620 N N . ALA A 1 80 ? 14.562 -3.623 -7.677 1.00 97.62 80 ALA A N 1
ATOM 621 C CA . ALA A 1 80 ? 14.589 -4.572 -8.780 1.00 97.62 80 ALA A CA 1
ATOM 622 C C . ALA A 1 80 ? 14.543 -3.809 -10.121 1.00 97.62 80 ALA A C 1
ATOM 624 O O . ALA A 1 80 ? 14.237 -2.622 -10.113 1.00 97.62 80 ALA A O 1
ATOM 625 N N . PRO A 1 81 ? 14.767 -4.466 -11.277 1.00 97.81 81 PRO A N 1
ATOM 626 C CA . PRO A 1 81 ? 14.648 -3.827 -12.597 1.00 97.81 81 PRO A CA 1
ATOM 627 C C . PRO A 1 81 ? 13.206 -3.542 -13.058 1.00 97.81 81 PRO A C 1
ATOM 629 O O . PRO A 1 81 ? 13.000 -2.789 -14.012 1.00 97.81 81 PRO A O 1
ATOM 632 N N . THR A 1 82 ? 12.205 -4.168 -12.426 1.00 98.50 82 THR A N 1
ATOM 633 C CA . THR A 1 82 ? 10.789 -4.042 -12.806 1.00 98.50 82 THR A CA 1
ATOM 634 C C . THR A 1 82 ? 9.906 -3.624 -11.632 1.00 98.50 82 THR A C 1
ATOM 636 O O . THR A 1 82 ? 10.205 -3.915 -10.471 1.00 98.50 82 THR A O 1
ATOM 639 N N . GLN A 1 83 ? 8.785 -2.969 -11.938 1.00 98.06 83 GLN A N 1
ATOM 640 C CA . GLN A 1 83 ? 7.773 -2.552 -10.970 1.00 98.06 83 GLN A CA 1
ATOM 641 C C . GLN A 1 83 ? 7.208 -3.748 -10.202 1.00 98.06 83 GLN A C 1
ATOM 643 O O . GLN A 1 83 ? 7.050 -3.672 -8.981 1.00 98.06 83 GLN A O 1
ATOM 648 N N . PHE A 1 84 ? 6.879 -4.836 -10.900 1.00 98.31 84 PHE A N 1
ATOM 649 C CA . PHE A 1 84 ? 6.328 -6.029 -10.270 1.00 98.31 84 PHE A CA 1
ATOM 650 C C . PHE A 1 84 ? 7.328 -6.658 -9.298 1.00 98.31 84 PHE A C 1
ATOM 652 O O . PHE A 1 84 ? 6.973 -6.883 -8.140 1.00 98.31 84 PHE A O 1
ATOM 659 N N . ASP A 1 85 ? 8.582 -6.860 -9.713 1.00 98.25 85 ASP A N 1
ATOM 660 C CA . ASP A 1 85 ? 9.594 -7.484 -8.851 1.00 98.25 85 ASP A CA 1
ATOM 661 C C . ASP A 1 85 ? 9.945 -6.587 -7.655 1.00 98.25 85 ASP A C 1
ATOM 663 O O . ASP A 1 85 ? 10.138 -7.084 -6.546 1.00 98.25 85 ASP A O 1
ATOM 667 N N . ALA A 1 86 ? 9.949 -5.262 -7.834 1.00 98.12 86 ALA A N 1
ATOM 668 C CA . ALA A 1 86 ? 10.163 -4.322 -6.738 1.00 98.12 86 ALA A CA 1
ATOM 669 C C . ALA A 1 86 ? 9.057 -4.419 -5.672 1.00 98.12 86 ALA A C 1
ATOM 671 O O . ALA A 1 86 ? 9.343 -4.428 -4.475 1.00 98.12 86 ALA A O 1
ATOM 672 N N . VAL A 1 87 ? 7.790 -4.565 -6.077 1.00 98.25 87 VAL A N 1
ATOM 673 C CA . VAL A 1 87 ? 6.695 -4.771 -5.115 1.00 98.25 87 VAL A CA 1
ATOM 674 C C . VAL A 1 87 ? 6.783 -6.152 -4.454 1.00 98.25 87 VAL A C 1
ATOM 676 O O . VAL A 1 87 ? 6.522 -6.254 -3.255 1.00 98.25 87 VAL A O 1
ATOM 679 N N . GLN A 1 88 ? 7.226 -7.198 -5.162 1.00 98.00 88 GLN A N 1
ATOM 680 C CA . GLN A 1 88 ? 7.502 -8.495 -4.524 1.00 98.00 88 GLN A CA 1
ATOM 681 C C . GLN A 1 88 ? 8.601 -8.381 -3.457 1.00 98.00 88 GLN A C 1
ATOM 683 O O . GLN A 1 88 ? 8.442 -8.917 -2.359 1.00 98.00 88 GLN A O 1
ATOM 688 N N . LYS A 1 89 ? 9.655 -7.589 -3.703 1.00 98.19 89 LYS A N 1
ATOM 689 C CA . LYS A 1 89 ? 10.665 -7.280 -2.678 1.00 98.19 89 LYS A CA 1
ATOM 690 C C . LYS A 1 89 ? 10.061 -6.618 -1.444 1.00 98.19 89 LYS A C 1
ATOM 692 O O . LYS A 1 89 ? 10.436 -6.961 -0.329 1.00 98.19 89 LYS A O 1
ATOM 697 N N . PHE A 1 90 ? 9.068 -5.741 -1.595 1.00 98.44 90 PHE A N 1
ATOM 698 C CA . PHE A 1 90 ? 8.388 -5.155 -0.434 1.00 98.44 90 PHE A CA 1
ATOM 699 C C . PHE A 1 90 ? 7.679 -6.215 0.414 1.00 98.44 90 PHE A C 1
ATOM 701 O O . PHE A 1 90 ? 7.711 -6.125 1.645 1.00 98.44 90 PHE A O 1
ATOM 708 N N . ALA A 1 91 ? 7.079 -7.225 -0.221 1.00 97.81 91 ALA A N 1
ATOM 709 C CA . ALA A 1 91 ? 6.478 -8.355 0.479 1.00 97.81 91 ALA A CA 1
ATOM 710 C C . ALA A 1 91 ? 7.529 -9.177 1.240 1.00 97.81 91 ALA A C 1
ATOM 712 O O . ALA A 1 91 ? 7.348 -9.439 2.430 1.00 97.81 91 ALA A O 1
ATOM 713 N N . GLU A 1 92 ? 8.656 -9.499 0.592 1.00 97.94 92 GLU A N 1
ATOM 714 C CA . GLU A 1 92 ? 9.804 -10.170 1.225 1.00 97.94 92 GLU A CA 1
ATOM 715 C C . GLU A 1 92 ? 10.333 -9.375 2.428 1.00 97.94 92 GLU A C 1
ATOM 717 O O . GLU A 1 92 ? 10.672 -9.951 3.460 1.00 97.94 92 GLU A O 1
ATOM 722 N N . TRP A 1 93 ? 10.323 -8.041 2.339 1.00 98.31 93 TRP A N 1
ATOM 723 C CA . TRP A 1 93 ? 10.747 -7.150 3.420 1.00 98.31 93 TRP A CA 1
ATOM 724 C C . TRP A 1 93 ? 9.719 -6.978 4.543 1.00 98.31 93 TRP A C 1
ATOM 726 O O . TRP A 1 93 ? 9.967 -6.247 5.509 1.00 98.31 93 TRP A O 1
ATOM 736 N N . GLY A 1 94 ? 8.577 -7.662 4.453 1.00 98.06 94 GLY A N 1
ATOM 737 C CA . GLY A 1 94 ? 7.538 -7.715 5.478 1.00 98.06 94 GLY A CA 1
ATOM 738 C C . GLY A 1 94 ? 6.455 -6.641 5.347 1.00 98.06 94 GLY A C 1
ATOM 739 O O . GLY A 1 94 ? 5.714 -6.399 6.308 1.00 98.06 94 GLY A O 1
ATOM 740 N N . PHE A 1 95 ? 6.359 -5.948 4.210 1.00 98.25 95 PHE A N 1
ATOM 741 C CA . PHE A 1 95 ? 5.189 -5.124 3.903 1.00 98.25 95 PHE A CA 1
ATOM 742 C C . PHE A 1 95 ? 4.039 -5.988 3.394 1.00 98.25 95 PHE A C 1
ATOM 744 O O . PHE A 1 95 ? 4.228 -7.035 2.788 1.00 98.25 95 PHE A O 1
ATOM 751 N N . ARG A 1 96 ? 2.810 -5.521 3.617 1.00 97.25 96 ARG A N 1
ATOM 752 C CA . ARG A 1 96 ? 1.658 -6.073 2.908 1.00 97.25 96 ARG A CA 1
ATOM 753 C C . ARG A 1 96 ? 1.615 -5.451 1.521 1.00 97.25 96 ARG A C 1
ATOM 755 O O . ARG A 1 96 ? 1.719 -4.232 1.398 1.00 97.25 96 ARG A O 1
ATOM 762 N N . VAL A 1 97 ? 1.412 -6.280 0.511 1.00 97.88 97 VAL A N 1
ATOM 763 C CA . VAL A 1 97 ? 1.172 -5.876 -0.878 1.00 97.88 97 VAL A CA 1
ATOM 764 C C . VAL A 1 97 ? -0.160 -6.463 -1.333 1.00 97.88 97 VAL A C 1
ATOM 766 O O . VAL A 1 97 ? -0.685 -7.373 -0.687 1.00 97.88 97 VAL A O 1
ATOM 769 N N . SER A 1 98 ? -0.738 -5.925 -2.405 1.00 96.12 98 SER A N 1
ATOM 770 C CA . SER A 1 98 ? -2.007 -6.447 -2.918 1.00 96.12 98 SER A CA 1
ATOM 771 C C . SER A 1 98 ? -1.815 -7.860 -3.488 1.00 96.12 98 SER A C 1
ATOM 773 O O . SER A 1 98 ? -0.972 -8.029 -4.371 1.00 96.12 98 SER A O 1
ATOM 775 N N . PRO A 1 99 ? -2.612 -8.862 -3.068 1.00 93.94 99 PRO A N 1
ATOM 776 C CA . PRO A 1 99 ? -2.573 -10.200 -3.664 1.00 93.94 99 PRO A CA 1
ATOM 777 C C . PRO A 1 99 ? -3.146 -10.226 -5.091 1.00 93.94 99 PRO A C 1
ATOM 779 O O . PRO A 1 99 ? -3.009 -11.222 -5.792 1.00 93.94 99 PRO A O 1
ATOM 782 N N . LEU A 1 100 ? -3.795 -9.138 -5.521 1.00 96.12 100 LEU A N 1
ATOM 783 C CA . LEU A 1 100 ? -4.390 -8.981 -6.850 1.00 96.12 100 LEU A CA 1
ATOM 784 C C . LEU A 1 100 ? -3.447 -8.279 -7.837 1.00 96.12 100 LEU A C 1
ATOM 786 O O . LEU A 1 100 ? -3.851 -7.969 -8.957 1.00 96.12 100 LEU A O 1
ATOM 790 N N . MET A 1 101 ? -2.205 -7.989 -7.440 1.00 97.31 101 MET A N 1
ATOM 791 C CA . MET A 1 101 ? -1.205 -7.466 -8.365 1.00 97.31 101 MET A CA 1
ATOM 792 C C . MET A 1 101 ? -0.717 -8.586 -9.287 1.00 97.31 101 MET A C 1
ATOM 794 O O . MET A 1 101 ? -0.244 -9.619 -8.819 1.00 97.31 101 MET A O 1
ATOM 798 N N . VAL A 1 102 ? -0.788 -8.358 -10.597 1.00 97.38 102 VAL A N 1
ATOM 799 C CA . VAL A 1 102 ? -0.308 -9.293 -11.623 1.00 97.38 102 VAL A CA 1
ATOM 800 C C . VAL A 1 102 ? 0.606 -8.570 -12.605 1.00 97.38 102 VAL A C 1
ATOM 802 O O . VAL A 1 102 ? 0.503 -7.355 -12.784 1.00 97.38 102 VAL A O 1
ATOM 805 N N . ARG A 1 103 ? 1.495 -9.324 -13.253 1.00 97.69 103 ARG A N 1
ATOM 806 C CA . ARG A 1 103 ? 2.241 -8.859 -14.424 1.00 97.69 103 ARG A CA 1
ATOM 807 C C . ARG A 1 103 ? 1.447 -9.242 -15.671 1.00 97.69 103 ARG A C 1
ATOM 809 O O . ARG A 1 103 ? 1.291 -10.429 -15.931 1.00 97.69 103 ARG A O 1
ATOM 816 N N . ALA A 1 104 ? 0.983 -8.245 -16.418 1.00 97.88 104 ALA A N 1
ATOM 817 C CA . ALA A 1 104 ? 0.297 -8.430 -17.694 1.00 97.88 104 ALA A CA 1
ATOM 818 C C .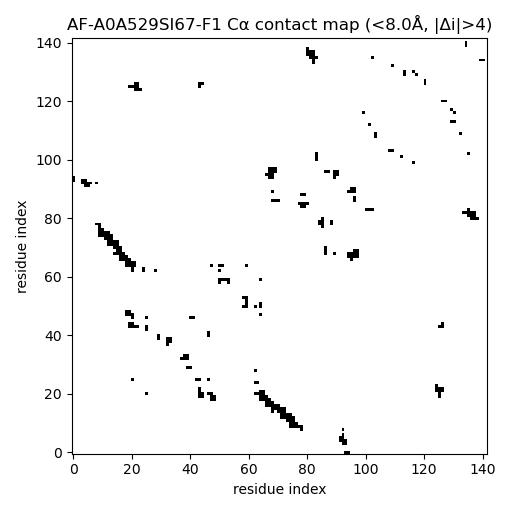 ALA A 1 104 ? 1.247 -8.129 -18.862 1.00 97.88 104 ALA A C 1
ATOM 820 O O . ALA A 1 104 ? 2.015 -7.166 -18.813 1.00 97.88 104 ALA A O 1
ATOM 821 N N . LYS A 1 105 ? 1.198 -8.948 -19.912 1.00 97.25 105 LYS A N 1
ATOM 822 C CA . LYS A 1 105 ? 2.041 -8.846 -21.117 1.00 97.25 105 LYS A CA 1
ATOM 823 C C . LYS A 1 105 ? 1.283 -8.347 -22.343 1.00 97.25 105 LYS A C 1
ATOM 825 O O . LYS A 1 105 ? 1.889 -8.122 -23.388 1.00 97.25 105 LYS A O 1
ATOM 830 N N . SER A 1 106 ? -0.029 -8.175 -22.229 1.00 98.31 106 SER A N 1
ATOM 831 C CA . SER A 1 106 ? -0.890 -7.708 -23.309 1.00 98.31 106 SER A CA 1
ATOM 832 C C . SER A 1 106 ? -2.014 -6.823 -22.774 1.00 98.31 106 SER A C 1
ATOM 834 O O . SER A 1 106 ? -2.332 -6.831 -21.586 1.00 98.31 106 SER A O 1
ATOM 836 N N . LYS A 1 107 ? -2.638 -6.057 -23.674 1.00 97.94 107 LYS A N 1
ATOM 837 C CA . LYS A 1 107 ? -3.837 -5.268 -23.363 1.00 97.94 107 LYS A CA 1
ATOM 838 C C . LYS A 1 107 ? -4.983 -6.157 -22.868 1.00 97.94 107 LYS A C 1
ATOM 840 O O . LYS A 1 107 ? -5.708 -5.759 -21.964 1.00 97.94 107 LYS A O 1
ATOM 845 N N . ASP A 1 108 ? -5.134 -7.342 -23.447 1.00 98.50 108 ASP A N 1
ATOM 846 C CA . ASP A 1 108 ? -6.238 -8.238 -23.112 1.00 98.50 108 ASP A CA 1
ATOM 847 C C . ASP A 1 108 ? -6.067 -8.804 -21.693 1.00 98.50 108 ASP A C 1
ATOM 849 O O . ASP A 1 108 ? -7.023 -8.791 -20.925 1.00 98.50 108 ASP A O 1
ATOM 853 N N . GLU A 1 109 ? -4.835 -9.142 -21.285 1.00 98.50 109 GLU A N 1
ATOM 854 C CA . GLU A 1 109 ? -4.524 -9.525 -19.895 1.00 98.50 109 GLU A CA 1
ATOM 855 C C . GLU A 1 109 ? -4.794 -8.388 -18.890 1.00 98.50 109 GLU A C 1
ATOM 857 O O . GLU A 1 109 ? -5.218 -8.643 -17.762 1.00 98.50 109 GLU A O 1
ATOM 862 N N . LEU A 1 110 ? -4.576 -7.122 -19.279 1.00 98.12 110 LEU A N 1
ATOM 863 C CA . LEU A 1 110 ? -4.934 -5.975 -18.432 1.00 98.12 110 LEU A CA 1
ATOM 864 C C . LEU A 1 110 ? -6.454 -5.910 -18.217 1.00 98.12 110 LEU A C 1
ATOM 866 O O . LEU A 1 110 ? -6.910 -5.790 -17.080 1.00 98.12 110 LEU A O 1
ATOM 870 N N . ILE A 1 111 ? -7.229 -6.016 -19.301 1.00 98.44 111 ILE A N 1
ATOM 871 C CA . ILE A 1 111 ? -8.698 -5.954 -19.269 1.00 98.44 111 ILE A CA 1
ATOM 872 C C . ILE A 1 111 ? -9.284 -7.139 -18.488 1.00 98.44 111 ILE A C 1
ATOM 874 O O . ILE A 1 111 ? -10.186 -6.946 -17.674 1.00 98.44 111 ILE A O 1
A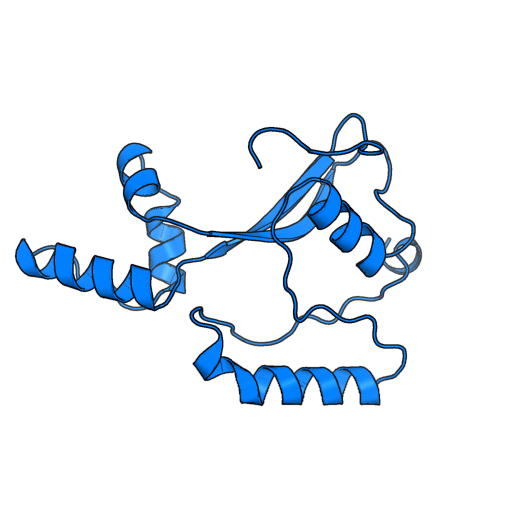TOM 878 N N . GLU A 1 112 ? -8.751 -8.346 -18.677 1.00 98.38 112 GLU A N 1
ATOM 879 C CA . GLU A 1 112 ? -9.161 -9.533 -17.920 1.00 98.38 112 GLU A CA 1
ATOM 880 C C . GLU A 1 112 ? -8.972 -9.320 -16.413 1.00 98.38 112 GLU A C 1
ATOM 882 O O . GLU A 1 112 ? -9.888 -9.557 -15.619 1.00 98.38 112 GLU A O 1
ATOM 887 N N . GLN A 1 113 ? -7.810 -8.799 -16.007 1.00 98.25 113 GLN A N 1
ATOM 888 C CA . GLN A 1 113 ? -7.548 -8.526 -14.598 1.00 98.25 113 GLN A CA 1
ATOM 889 C C . GLN A 1 113 ? -8.477 -7.444 -14.034 1.00 98.25 113 GLN A C 1
ATOM 891 O O . GLN A 1 113 ? -8.892 -7.542 -12.877 1.00 98.25 113 GLN A O 1
ATOM 896 N N . TYR A 1 114 ? -8.818 -6.424 -14.824 1.00 98.38 114 TYR A N 1
ATOM 897 C CA . TYR A 1 114 ? -9.797 -5.417 -14.418 1.00 98.38 114 TYR A CA 1
ATOM 898 C C . TYR A 1 114 ? -11.156 -6.039 -14.101 1.00 98.38 114 TYR A C 1
ATOM 900 O O . TYR A 1 114 ? -11.653 -5.828 -12.996 1.00 98.38 114 TYR A O 1
ATOM 908 N N . HIS A 1 115 ? -11.714 -6.847 -15.006 1.00 98.38 115 HIS A N 1
ATOM 909 C CA . HIS A 1 115 ? -13.016 -7.485 -14.783 1.00 98.38 115 HIS A CA 1
ATOM 910 C C . HIS A 1 115 ? -12.991 -8.433 -13.583 1.00 98.38 115 HIS A C 1
ATOM 912 O O . HIS A 1 115 ? -13.894 -8.411 -12.749 1.00 98.38 115 HIS A O 1
ATOM 918 N N . LYS A 1 116 ? -11.899 -9.182 -13.406 1.00 97.81 116 LYS A N 1
ATOM 919 C CA . LYS A 1 116 ? -11.715 -10.028 -12.223 1.00 97.81 116 LYS A CA 1
ATOM 920 C C . LYS A 1 116 ? -11.750 -9.232 -10.911 1.00 97.81 116 LYS A C 1
ATOM 922 O O . LYS A 1 116 ? -12.294 -9.709 -9.916 1.00 97.81 116 LYS A O 1
ATOM 927 N N . ILE A 1 117 ? -11.143 -8.043 -10.879 1.00 97.75 117 ILE A N 1
ATOM 928 C CA . ILE A 1 117 ? -11.156 -7.166 -9.698 1.00 97.75 117 ILE A CA 1
ATOM 929 C C . ILE A 1 117 ? -12.531 -6.512 -9.520 1.00 97.75 117 ILE A C 1
ATOM 931 O O . ILE A 1 117 ? -13.003 -6.400 -8.389 1.00 97.75 117 ILE A O 1
ATOM 935 N N . GLU A 1 118 ? -13.179 -6.108 -10.613 1.00 97.50 118 GLU A N 1
ATOM 936 C CA . GLU A 1 118 ? -14.534 -5.551 -10.627 1.00 97.50 118 GLU A CA 1
ATOM 937 C C . GLU A 1 118 ? -15.545 -6.520 -9.997 1.00 97.50 118 GLU A C 1
ATOM 939 O O . GLU A 1 118 ? -16.258 -6.135 -9.070 1.00 97.50 118 GLU A O 1
ATOM 944 N N . GLU A 1 119 ? -15.534 -7.790 -10.411 1.00 97.12 119 GLU A N 1
ATOM 945 C CA . GLU A 1 119 ? -16.395 -8.846 -9.859 1.00 97.12 119 GLU A CA 1
ATOM 946 C C . GLU A 1 119 ? -16.153 -9.083 -8.362 1.00 97.12 119 GLU A C 1
ATOM 948 O O . GLU A 1 119 ? -17.082 -9.341 -7.597 1.00 97.12 119 GLU A O 1
ATOM 953 N N . GLN A 1 120 ? -14.898 -8.976 -7.921 1.00 95.75 120 GLN A N 1
ATOM 954 C CA . GLN A 1 120 ? -14.521 -9.204 -6.526 1.00 95.75 120 GLN A CA 1
ATOM 955 C C . GLN A 1 120 ? -14.721 -7.979 -5.636 1.00 95.75 120 GLN A C 1
ATOM 957 O O . GLN A 1 120 ? -14.677 -8.125 -4.411 1.00 95.75 120 GLN A O 1
ATOM 962 N N . ARG A 1 121 ? -14.940 -6.787 -6.206 1.00 94.25 121 ARG A N 1
ATOM 963 C CA . ARG A 1 121 ? -14.880 -5.492 -5.510 1.00 94.25 121 ARG A CA 1
ATOM 964 C C . ARG A 1 121 ? -15.668 -5.470 -4.202 1.00 94.25 121 ARG A C 1
ATOM 966 O O . ARG A 1 121 ? -15.135 -5.059 -3.176 1.00 94.25 121 ARG A O 1
ATOM 973 N N . SER A 1 122 ? -16.906 -5.958 -4.212 1.00 92.38 122 SER A N 1
ATOM 974 C CA . SER A 1 122 ? -17.784 -5.973 -3.032 1.00 92.38 122 SER A CA 1
ATOM 975 C C . SER A 1 122 ? -17.327 -6.934 -1.926 1.00 92.38 122 SER A C 1
ATOM 977 O O . SER A 1 122 ? -17.758 -6.803 -0.783 1.00 92.38 122 SER A O 1
ATOM 979 N N . SER A 1 123 ? -16.459 -7.896 -2.246 1.00 93.88 123 SER A N 1
ATOM 980 C CA . SER A 1 123 ? -15.998 -8.954 -1.337 1.00 93.88 123 SER A CA 1
ATOM 981 C C . SER A 1 123 ? -14.615 -8.711 -0.721 1.00 93.88 123 SER A C 1
ATOM 983 O O . SER A 1 123 ? -14.220 -9.439 0.187 1.00 93.88 123 SER A O 1
ATOM 985 N N . LEU A 1 124 ? -13.883 -7.674 -1.152 1.00 93.50 124 LEU A N 1
ATOM 986 C CA . LEU A 1 124 ? -12.505 -7.418 -0.699 1.00 93.50 124 LEU A CA 1
ATOM 987 C C . LEU A 1 124 ? -12.404 -7.021 0.783 1.00 93.50 124 LEU A C 1
ATOM 989 O O . LEU A 1 124 ? -11.338 -7.122 1.390 1.00 93.50 124 LEU A O 1
ATOM 993 N N . GLY A 1 125 ? -13.504 -6.555 1.380 1.00 94.00 125 GLY A N 1
ATOM 994 C CA . GLY A 1 125 ? -13.540 -6.095 2.771 1.00 94.00 125 GLY A CA 1
ATOM 995 C C . GLY A 1 125 ? -12.915 -4.712 2.993 1.00 94.00 125 GLY A C 1
ATOM 996 O O . GLY A 1 125 ? -12.779 -4.275 4.139 1.00 94.00 125 GLY A O 1
ATOM 997 N N . TYR A 1 126 ? -12.541 -4.020 1.921 1.00 93.69 126 TYR A N 1
ATOM 998 C CA . TYR A 1 126 ? -12.087 -2.634 1.895 1.00 93.69 126 TYR A CA 1
ATOM 999 C C . TYR A 1 126 ? -12.472 -1.999 0.560 1.00 93.69 126 TYR A C 1
ATOM 1001 O O . TYR A 1 126 ? -12.753 -2.699 -0.411 1.00 93.69 126 TYR A O 1
ATOM 1009 N N . ASP A 1 127 ? -12.477 -0.670 0.530 1.00 91.75 127 ASP A N 1
ATOM 1010 C CA . ASP A 1 127 ? -12.914 0.079 -0.641 1.00 91.75 127 ASP A CA 1
ATOM 1011 C C . ASP A 1 127 ? -11.815 0.209 -1.698 1.00 91.75 127 ASP A C 1
ATOM 1013 O O . ASP A 1 127 ? -10.638 0.379 -1.366 1.00 91.75 127 ASP A O 1
ATOM 1017 N N . ILE A 1 128 ? -12.218 0.153 -2.967 1.00 93.50 128 ILE A N 1
ATOM 1018 C CA . ILE A 1 128 ? -11.372 0.443 -4.128 1.00 93.50 128 ILE A CA 1
ATOM 1019 C C . ILE A 1 128 ? -12.173 1.235 -5.162 1.00 93.50 128 ILE A C 1
ATOM 1021 O O . ILE A 1 128 ? -13.366 0.990 -5.358 1.00 93.50 128 ILE A O 1
ATOM 1025 N N . ASP A 1 129 ? -11.489 2.130 -5.872 1.00 91.94 129 ASP A N 1
ATOM 1026 C CA . ASP A 1 129 ? -12.091 2.994 -6.899 1.00 91.94 129 ASP A CA 1
ATOM 1027 C C . ASP A 1 129 ? -11.725 2.572 -8.332 1.00 91.94 129 ASP A C 1
ATOM 1029 O O . ASP A 1 129 ? -12.170 3.183 -9.300 1.00 91.94 129 ASP A O 1
ATOM 1033 N N . GLY A 1 130 ? -10.904 1.529 -8.481 1.00 94.94 130 GLY A N 1
ATOM 1034 C CA . GLY A 1 130 ? -10.455 1.017 -9.771 1.00 94.94 130 GLY A CA 1
ATOM 1035 C C . GLY A 1 130 ? -9.135 0.257 -9.675 1.00 94.94 130 GLY A C 1
ATOM 1036 O O . GLY A 1 130 ? -8.729 -0.189 -8.600 1.00 94.94 130 GLY A O 1
ATOM 1037 N N . VAL A 1 131 ? -8.458 0.134 -10.816 1.00 97.25 131 VAL A N 1
ATOM 1038 C CA . VAL A 1 131 ? -7.135 -0.491 -10.948 1.00 97.25 131 VAL A CA 1
ATOM 1039 C C . VAL A 1 131 ? -6.122 0.524 -11.468 1.00 97.25 131 VAL A C 1
ATOM 1041 O O . VAL A 1 131 ? -6.484 1.499 -12.123 1.00 97.25 131 VAL A O 1
ATOM 1044 N N . VAL A 1 132 ? -4.839 0.286 -11.197 1.00 97.94 132 VAL A N 1
ATOM 1045 C CA . VAL A 1 132 ? -3.740 1.110 -11.711 1.00 97.94 132 VAL A CA 1
ATOM 1046 C C . VAL A 1 132 ? -2.866 0.250 -12.609 1.00 97.94 132 VAL A C 1
ATOM 1048 O O . VAL A 1 132 ? -2.268 -0.720 -12.145 1.00 97.94 132 VAL A O 1
ATOM 1051 N N . TYR A 1 133 ? -2.756 0.631 -13.879 1.00 97.94 133 TYR A N 1
ATOM 1052 C CA . TYR A 1 133 ? -1.787 0.045 -14.799 1.00 97.94 133 TYR A CA 1
ATOM 1053 C C . TYR A 1 133 ? -0.486 0.835 -14.762 1.00 97.94 133 TYR A C 1
ATOM 1055 O O . TYR A 1 133 ? -0.491 2.065 -14.755 1.00 97.94 133 TYR A O 1
ATOM 1063 N N . LYS A 1 134 ? 0.635 0.118 -14.731 1.00 97.81 134 LYS A N 1
ATOM 1064 C CA . LYS A 1 134 ? 1.980 0.693 -14.738 1.00 97.81 134 LYS A CA 1
ATOM 1065 C C . LYS A 1 134 ? 2.811 -0.022 -15.791 1.00 97.81 134 LYS A C 1
ATOM 1067 O O . LYS A 1 134 ? 2.708 -1.240 -15.922 1.00 97.81 134 LYS A O 1
ATOM 1072 N N . VAL A 1 135 ? 3.644 0.725 -16.510 1.00 98.06 135 VAL A N 1
ATOM 1073 C CA . VAL A 1 135 ? 4.691 0.139 -17.359 1.00 98.06 135 VAL A CA 1
ATOM 1074 C C . VAL A 1 135 ? 5.623 -0.669 -16.458 1.00 98.06 135 VAL A C 1
ATOM 1076 O O . VAL A 1 135 ? 6.089 -0.142 -15.458 1.00 98.06 135 VAL A O 1
ATOM 1079 N N . ASP A 1 136 ? 5.871 -1.946 -16.747 1.00 98.31 136 ASP A N 1
ATOM 1080 C CA . ASP A 1 136 ? 6.590 -2.802 -15.790 1.00 98.31 136 ASP A CA 1
ATOM 1081 C C . ASP A 1 136 ? 8.104 -2.541 -15.768 1.00 98.31 136 ASP A C 1
ATOM 1083 O O . ASP A 1 136 ? 8.719 -2.563 -14.708 1.00 98.31 136 ASP A O 1
ATOM 1087 N N . GLN A 1 137 ? 8.719 -2.252 -16.917 1.00 98.06 137 GLN A N 1
ATOM 1088 C CA . GLN A 1 137 ? 10.149 -1.940 -16.989 1.00 98.06 137 GLN A CA 1
ATOM 1089 C C . GLN A 1 137 ? 10.423 -0.544 -16.419 1.00 98.06 137 GLN A C 1
ATOM 1091 O O . GLN A 1 137 ? 9.916 0.445 -16.946 1.00 98.06 137 GLN A O 1
ATOM 1096 N N . LEU A 1 138 ? 11.243 -0.453 -15.367 1.00 96.94 138 LEU A N 1
ATOM 1097 C CA . LEU A 1 138 ? 11.488 0.821 -14.678 1.00 96.94 138 LEU A CA 1
ATOM 1098 C C . LEU A 1 138 ? 12.287 1.815 -15.513 1.00 96.94 138 LEU A C 1
ATOM 1100 O O . LEU A 1 138 ? 12.088 3.016 -15.380 1.00 96.94 138 LEU A O 1
ATOM 1104 N N . GLU A 1 139 ? 13.156 1.331 -16.397 1.00 96.81 139 GLU A N 1
ATOM 1105 C CA . GLU A 1 139 ? 13.898 2.189 -17.324 1.00 96.81 139 GLU A CA 1
ATOM 1106 C C . GLU A 1 139 ? 12.962 3.007 -18.228 1.00 96.81 139 GLU A C 1
ATOM 1108 O O . GLU A 1 139 ? 13.271 4.148 -18.549 1.00 96.81 139 GLU A O 1
ATOM 1113 N N . LEU A 1 140 ? 11.782 2.468 -18.556 1.00 97.38 140 LEU A N 1
ATOM 1114 C CA . LEU A 1 140 ? 10.766 3.146 -19.365 1.00 97.38 140 LEU A CA 1
ATOM 1115 C C . LEU A 1 140 ? 9.878 4.117 -18.566 1.00 97.38 140 LEU A C 1
ATOM 1117 O O . LEU A 1 140 ? 9.011 4.761 -19.152 1.00 97.38 140 LEU A O 1
ATOM 1121 N N . GLN A 1 141 ? 10.034 4.194 -17.240 1.00 93.62 141 GLN A N 1
ATOM 1122 C CA . GLN A 1 141 ? 9.279 5.118 -16.381 1.00 93.62 141 GLN A CA 1
ATOM 1123 C C . GLN A 1 141 ? 10.045 6.414 -16.058 1.00 93.62 141 GLN A C 1
ATOM 1125 O O . GLN A 1 141 ? 9.485 7.284 -15.390 1.00 93.62 141 GLN A O 1
ATOM 1130 N N . ARG A 1 142 ? 11.320 6.502 -16.453 1.00 84.44 142 ARG A N 1
ATOM 1131 C CA . ARG A 1 142 ? 12.240 7.588 -16.087 1.00 84.44 142 ARG A CA 1
ATOM 1132 C C . ARG A 1 142 ? 12.110 8.807 -16.991 1.00 84.44 142 ARG A C 1
ATOM 1134 O O . ARG A 1 142 ? 11.877 8.626 -18.205 1.00 84.44 142 ARG A O 1
#

Solvent-accessible surface area (backbone atoms only — not comparable to full-atom values): 8691 Å² total; per-residue (Å²): 98,98,62,80,39,88,78,87,72,51,96,42,70,39,82,33,65,51,73,41,32,37,52,70,54,45,52,55,48,42,53,61,23,56,78,70,74,48,72,86,77,88,51,45,69,63,48,27,54,55,40,67,69,45,93,54,62,69,59,30,65,72,57,70,64,44,62,34,46,74,50,64,66,62,56,76,49,78,79,44,75,30,53,63,56,28,40,51,48,40,40,61,27,51,34,49,52,66,89,83,70,76,90,64,92,48,74,65,52,48,52,53,52,49,52,58,48,60,75,40,46,89,73,67,52,40,88,79,95,78,84,86,88,72,79,46,52,47,79,81,73,111

Radius of gyration: 17.72 Å; Cα contacts (8 Å, |Δi|>4): 172; chains: 1; bounding box: 44×26×46 Å

Foldseek 3Di:
DVFFADDQFFPDWAWDWDKWAFPVLLVVVQVVQVVVVHDHDDFGRVVRVVLPPDPDCVSVVSSPIAIATQDIDDGPDQSDQWSVVSSVSCVNRPGHHDPLDDDDPDPVSVVVSQVVCVVCQVVPRTHDDGDDDDDTGVVVVD

pLDDT: mean 95.77, std 2.7, range [84.44, 98.5]